Protein AF-A0A526YDT8-F1 (afdb_monomer_lite)

Secondary structure (DSSP, 8-state):
-PPPPPTT--HHHHHHHHHHHHHHHHHHHHHHHHHHHHHTSPP-PPPSS--EEEEE-TTSSEEEEE--

Structure (mmCIF, N/CA/C/O backbone):
data_AF-A0A526YDT8-F1
#
_entry.id   AF-A0A526YDT8-F1
#
loop_
_atom_site.group_PDB
_atom_site.id
_atom_site.type_symbol
_atom_site.label_atom_id
_atom_site.label_alt_id
_atom_site.label_comp_id
_atom_site.label_asym_id
_atom_site.label_entity_id
_atom_site.label_seq_id
_atom_site.pdbx_PDB_ins_code
_atom_site.Cartn_x
_atom_site.Cartn_y
_atom_site.Cartn_z
_atom_site.occupancy
_atom_site.B_iso_or_equiv
_atom_site.auth_seq_id
_atom_site.auth_comp_id
_atom_site.auth_asym_id
_atom_site.auth_atom_id
_atom_site.pdbx_PDB_model_num
ATOM 1 N N . MET A 1 1 ? -19.134 -11.998 7.653 1.00 56.81 1 MET A N 1
ATOM 2 C CA . MET A 1 1 ? -17.983 -11.453 8.400 1.00 56.81 1 MET A CA 1
ATOM 3 C C . MET A 1 1 ? -18.371 -11.456 9.867 1.00 56.81 1 MET A C 1
ATOM 5 O O . MET A 1 1 ? -19.250 -10.691 10.241 1.00 56.81 1 MET A O 1
ATOM 9 N N . THR A 1 2 ? -17.845 -12.385 10.658 1.00 59.03 2 THR A N 1
ATOM 10 C CA . THR A 1 2 ? -18.235 -12.530 12.067 1.00 59.03 2 THR A CA 1
ATOM 11 C C . THR A 1 2 ? -17.560 -11.432 12.884 1.00 59.03 2 THR A C 1
ATOM 13 O O . THR A 1 2 ? -16.340 -11.288 12.826 1.00 59.03 2 THR A O 1
ATOM 16 N N . MET A 1 3 ? -18.347 -10.628 13.601 1.00 69.69 3 MET A N 1
ATOM 17 C CA . MET A 1 3 ? -17.822 -9.597 14.498 1.00 69.69 3 MET A CA 1
ATOM 18 C C . MET A 1 3 ? -17.109 -10.269 15.672 1.00 69.69 3 MET A C 1
ATOM 20 O O . MET A 1 3 ? -17.721 -11.031 16.416 1.00 69.69 3 MET A O 1
ATOM 24 N N . ILE A 1 4 ? -15.813 -9.995 15.825 1.00 81.12 4 ILE A N 1
ATOM 25 C CA . ILE A 1 4 ? -15.050 -10.415 17.004 1.00 81.12 4 ILE A CA 1
ATOM 26 C C . ILE A 1 4 ? -15.464 -9.513 18.166 1.00 81.12 4 ILE A C 1
ATOM 28 O O . ILE A 1 4 ? -15.310 -8.294 18.070 1.00 81.12 4 ILE A O 1
ATOM 32 N N . THR A 1 5 ? -15.963 -10.121 19.239 1.00 82.62 5 THR A N 1
ATOM 33 C CA . THR A 1 5 ? -16.297 -9.452 20.501 1.00 82.62 5 THR A CA 1
ATOM 34 C C . THR A 1 5 ? -15.169 -9.631 21.506 1.00 82.62 5 THR A C 1
ATOM 36 O O . THR A 1 5 ? -14.683 -10.751 21.686 1.00 82.62 5 THR A O 1
ATOM 39 N N . PHE A 1 6 ? -14.784 -8.557 22.190 1.00 85.50 6 PHE A N 1
ATOM 40 C CA . PHE A 1 6 ? -13.741 -8.600 23.217 1.00 85.50 6 PHE A CA 1
ATOM 41 C C . PHE A 1 6 ? -14.340 -8.597 24.629 1.00 85.50 6 PHE A C 1
ATOM 43 O O . PHE A 1 6 ? -15.361 -7.942 24.860 1.00 85.50 6 PHE A O 1
ATOM 50 N N . PRO A 1 7 ? -13.717 -9.296 25.599 1.00 90.69 7 PRO A N 1
ATOM 51 C CA . PRO A 1 7 ? -14.127 -9.211 26.996 1.00 90.69 7 PRO A CA 1
ATOM 52 C C . PRO A 1 7 ? -14.133 -7.759 27.495 1.00 90.69 7 PRO A C 1
ATOM 54 O O . PRO A 1 7 ? -13.199 -7.006 27.226 1.00 90.69 7 PRO A O 1
ATOM 57 N N . ASN A 1 8 ? -15.168 -7.395 28.258 1.00 91.75 8 ASN A N 1
ATOM 58 C CA . ASN A 1 8 ? -15.343 -6.086 28.906 1.00 91.75 8 ASN A CA 1
ATOM 59 C C . ASN A 1 8 ? -15.460 -4.864 27.971 1.00 91.75 8 ASN A C 1
ATOM 61 O O . ASN A 1 8 ? -15.380 -3.732 28.446 1.00 91.75 8 ASN A O 1
ATOM 65 N N . GLU A 1 9 ? -15.672 -5.043 26.665 1.00 92.50 9 GLU A N 1
ATOM 66 C CA . GLU A 1 9 ? -15.877 -3.901 25.769 1.00 92.50 9 GLU A CA 1
ATOM 67 C C . GLU A 1 9 ? -17.270 -3.266 25.961 1.00 92.50 9 GLU A C 1
ATOM 69 O O . GLU A 1 9 ? -18.292 -3.958 26.056 1.00 92.50 9 GLU A O 1
ATOM 74 N N . SER A 1 10 ? -17.330 -1.932 25.985 1.00 95.44 10 SER A N 1
ATOM 75 C CA . SER A 1 10 ? -18.605 -1.214 26.012 1.00 95.44 10 SER A CA 1
ATOM 76 C C . SER A 1 10 ? -19.302 -1.277 24.648 1.00 95.44 10 SER A C 1
ATOM 78 O O . SER A 1 10 ? -18.673 -1.470 23.604 1.00 95.44 10 SER A O 1
ATOM 80 N N . ALA A 1 11 ? -20.624 -1.084 24.636 1.00 93.81 11 ALA A N 1
ATOM 81 C CA . ALA A 1 11 ? -21.387 -1.023 23.388 1.00 93.81 11 ALA A CA 1
ATOM 82 C C . ALA A 1 11 ? -20.935 0.138 22.483 1.00 93.81 11 ALA A C 1
ATOM 84 O O . ALA A 1 11 ? -20.845 -0.031 21.268 1.00 93.81 11 ALA A O 1
ATOM 85 N N . GLU A 1 12 ? -20.597 1.284 23.079 1.00 95.88 12 GLU A N 1
ATOM 86 C CA . GLU A 1 12 ? -20.073 2.453 22.368 1.00 95.88 12 GLU A CA 1
ATOM 87 C C . GLU A 1 12 ? -18.717 2.159 21.719 1.00 95.88 12 GLU A C 1
ATOM 89 O O . GLU A 1 12 ? -18.531 2.414 20.528 1.00 95.88 12 GLU A O 1
ATOM 94 N N . TYR A 1 13 ? -17.794 1.545 22.469 1.00 94.81 13 TYR A N 1
ATOM 95 C CA . TYR A 1 13 ? -16.487 1.162 21.941 1.00 94.81 13 TYR A CA 1
ATOM 96 C C . TYR A 1 13 ? -16.625 0.186 20.770 1.00 94.81 13 TYR A C 1
ATOM 98 O O . TYR A 1 13 ? -15.986 0.370 19.732 1.00 94.81 13 TYR A O 1
ATOM 106 N N . ARG A 1 14 ? -17.506 -0.816 20.899 1.00 94.31 14 ARG A N 1
ATOM 107 C CA . ARG A 1 14 ? -17.788 -1.768 19.820 1.00 94.31 14 ARG A CA 1
ATOM 108 C C . ARG A 1 14 ? -18.263 -1.044 18.562 1.00 94.31 14 ARG A C 1
ATOM 110 O O . ARG A 1 14 ? -17.654 -1.215 17.512 1.00 94.31 14 ARG A O 1
ATOM 117 N N . ALA A 1 15 ? -19.274 -0.182 18.664 1.00 94.06 15 ALA A N 1
ATOM 118 C CA . ALA A 1 15 ? -19.807 0.556 17.516 1.00 94.06 15 ALA A CA 1
ATOM 119 C C . ALA A 1 15 ? -18.754 1.461 16.842 1.00 94.06 15 ALA A C 1
ATOM 121 O O . ALA A 1 15 ? -18.665 1.522 15.608 1.00 94.06 15 ALA A O 1
ATOM 122 N N . ALA A 1 16 ? -17.912 2.130 17.638 1.00 96.12 16 ALA A N 1
ATOM 123 C CA . ALA A 1 16 ? -16.811 2.941 17.127 1.00 96.12 16 ALA A CA 1
ATOM 124 C C . ALA A 1 16 ? -15.778 2.085 16.378 1.00 96.12 16 ALA A C 1
ATOM 126 O O . ALA A 1 16 ? -15.376 2.424 15.261 1.00 96.12 16 ALA A O 1
ATOM 127 N N . ARG A 1 17 ? -15.398 0.934 16.945 1.00 95.44 17 ARG A N 1
ATOM 128 C CA . ARG A 1 17 ? -14.465 -0.010 16.322 1.00 95.44 17 ARG A CA 1
ATOM 129 C C . ARG A 1 17 ? -15.020 -0.606 15.029 1.00 95.44 17 ARG A C 1
ATOM 131 O O . ARG A 1 17 ? -14.284 -0.730 14.056 1.00 95.44 17 ARG A O 1
ATOM 138 N N . GLU A 1 18 ? -16.301 -0.950 14.985 1.00 94.19 18 GLU A N 1
ATOM 139 C CA . GLU A 1 18 ? -16.953 -1.437 13.765 1.00 94.19 18 GLU A CA 1
ATOM 140 C C . GLU A 1 18 ? -16.934 -0.393 12.647 1.00 94.19 18 GLU A C 1
ATOM 142 O O . GLU A 1 18 ? -16.677 -0.713 11.484 1.00 94.19 18 GLU A O 1
ATOM 147 N N . THR A 1 19 ? -17.179 0.867 13.006 1.00 96.50 19 THR A N 1
ATOM 148 C CA . THR A 1 19 ? -17.105 1.992 12.070 1.00 96.50 19 THR A CA 1
ATOM 149 C C . THR A 1 19 ? -15.682 2.179 11.551 1.00 96.50 19 THR A C 1
ATOM 151 O O . THR A 1 19 ? -15.492 2.355 10.347 1.00 96.50 19 THR A O 1
ATOM 154 N N . LEU A 1 20 ? -14.677 2.093 12.428 1.00 96.88 20 LEU A N 1
ATOM 155 C CA . LEU A 1 20 ? -13.270 2.162 12.037 1.00 96.88 20 LEU A CA 1
ATOM 156 C C . LEU A 1 20 ? -12.889 1.014 11.094 1.00 96.88 20 LEU A C 1
ATOM 158 O O . LEU A 1 20 ? -12.331 1.266 10.031 1.00 96.88 20 LEU A O 1
ATOM 162 N N . LEU 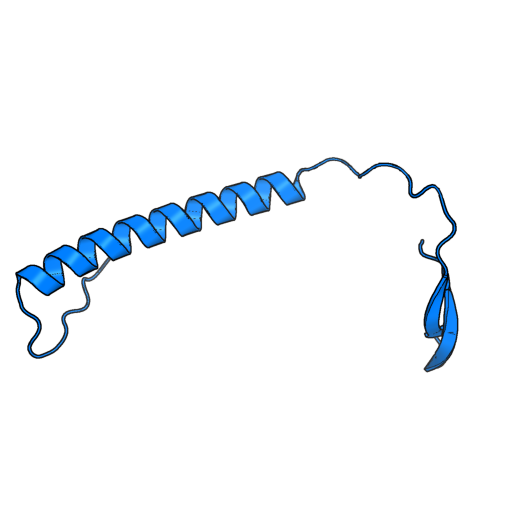A 1 21 ? -13.266 -0.223 11.423 1.00 96.44 21 LEU A N 1
ATOM 163 C CA . LEU A 1 21 ? -12.947 -1.398 10.611 1.00 96.44 21 LEU A CA 1
ATOM 164 C C . LEU A 1 21 ? -13.513 -1.290 9.188 1.00 96.44 21 LEU A C 1
ATOM 166 O O . LEU A 1 21 ? -12.846 -1.663 8.224 1.00 96.44 21 LEU A O 1
ATOM 170 N N . LYS A 1 22 ? -14.730 -0.750 9.032 1.00 96.88 22 LYS A N 1
ATOM 171 C CA . LYS A 1 22 ? -15.308 -0.478 7.704 1.00 96.88 22 LYS A CA 1
ATOM 172 C C . LYS A 1 22 ? -14.436 0.492 6.904 1.00 96.88 22 LYS A C 1
ATOM 174 O O . LYS A 1 22 ? -14.094 0.189 5.763 1.00 96.88 22 LYS A O 1
ATOM 179 N N . LYS A 1 23 ? -14.007 1.597 7.524 1.00 98.25 23 LYS A N 1
ATOM 180 C CA . LYS A 1 23 ? -13.118 2.585 6.891 1.00 98.25 23 LYS A CA 1
ATOM 181 C C . LYS A 1 23 ? -11.759 1.991 6.515 1.00 98.25 23 LYS A C 1
ATOM 183 O O . LYS A 1 23 ? -11.240 2.282 5.444 1.00 98.25 23 LYS A O 1
ATOM 188 N N . GLU A 1 24 ? -11.187 1.140 7.362 1.00 98.38 24 GLU A N 1
ATOM 189 C CA . GLU A 1 24 ? -9.909 0.472 7.080 1.00 98.38 24 GLU A CA 1
ATOM 190 C C . GLU A 1 24 ? -10.003 -0.490 5.887 1.00 98.38 24 GLU A C 1
ATOM 192 O O . GLU A 1 24 ? -9.082 -0.560 5.071 1.00 98.38 24 GLU A O 1
ATOM 197 N N . ILE A 1 25 ? -11.119 -1.215 5.753 1.00 98.00 25 ILE A N 1
ATOM 198 C CA . ILE A 1 25 ? -11.369 -2.096 4.603 1.00 98.00 25 ILE A CA 1
ATOM 199 C C . ILE A 1 25 ? -11.474 -1.281 3.311 1.00 98.00 25 ILE A C 1
ATOM 201 O O . ILE A 1 25 ? -10.880 -1.657 2.300 1.00 98.00 25 ILE A O 1
ATOM 205 N N . GLU A 1 26 ? -12.214 -0.173 3.335 1.00 98.31 26 GLU A N 1
ATOM 206 C CA . GLU A 1 26 ? -12.338 0.734 2.188 1.00 98.31 26 GLU A CA 1
ATOM 207 C C . GLU A 1 26 ? -10.983 1.323 1.792 1.00 98.31 26 GLU A C 1
ATOM 209 O O . GLU A 1 26 ? -10.608 1.274 0.619 1.00 98.31 26 GLU A O 1
ATOM 214 N N . LEU A 1 27 ? -10.206 1.791 2.773 1.00 98.62 27 LEU A N 1
ATOM 215 C CA . LEU A 1 27 ? -8.860 2.310 2.546 1.00 98.62 27 LEU A CA 1
ATOM 216 C C . LEU A 1 27 ? -7.953 1.260 1.895 1.00 98.62 27 LEU A C 1
ATOM 218 O O . LEU A 1 27 ? -7.243 1.570 0.940 1.00 98.62 27 LEU A O 1
ATOM 222 N N . ARG A 1 28 ? -7.995 0.009 2.371 1.00 98.75 28 ARG A N 1
ATOM 223 C CA . ARG A 1 28 ? -7.193 -1.078 1.795 1.00 98.75 28 ARG A CA 1
ATOM 224 C C . ARG A 1 28 ? -7.533 -1.325 0.327 1.00 98.75 28 ARG A C 1
ATOM 226 O O . ARG A 1 28 ? -6.616 -1.443 -0.478 1.00 98.75 28 ARG A O 1
ATOM 233 N N . ARG A 1 29 ? -8.820 -1.352 -0.027 1.00 98.56 29 ARG A N 1
ATOM 234 C CA . ARG A 1 29 ? -9.260 -1.525 -1.423 1.00 98.56 29 ARG A CA 1
ATOM 235 C C . ARG A 1 29 ? -8.764 -0.387 -2.312 1.00 98.56 29 ARG A C 1
ATOM 237 O O . ARG A 1 29 ? -8.176 -0.646 -3.353 1.00 98.56 29 ARG A O 1
ATOM 244 N N . ALA A 1 30 ? -8.891 0.859 -1.856 1.00 98.69 30 ALA A N 1
ATOM 245 C CA . ALA A 1 30 ? -8.377 2.008 -2.598 1.00 98.69 30 ALA A CA 1
ATOM 246 C C . ALA A 1 30 ? -6.851 1.934 -2.804 1.00 98.69 30 ALA A C 1
ATOM 248 O O . ALA A 1 30 ? -6.346 2.255 -3.879 1.00 98.69 30 ALA A O 1
ATOM 249 N N . MET A 1 31 ? -6.098 1.477 -1.797 1.00 98.62 31 MET A N 1
ATOM 250 C CA . MET A 1 31 ? -4.653 1.261 -1.930 1.00 98.62 31 MET A CA 1
ATOM 251 C C . MET A 1 31 ? -4.313 0.157 -2.939 1.00 98.62 31 MET A C 1
ATOM 253 O O . MET A 1 31 ? -3.336 0.288 -3.678 1.00 98.62 31 MET A O 1
ATOM 257 N N . GLU A 1 32 ? -5.099 -0.920 -2.976 1.00 98.81 32 GLU A N 1
ATOM 258 C CA . GLU A 1 32 ? -4.951 -1.994 -3.961 1.00 98.81 32 GLU A CA 1
ATOM 259 C C . GLU A 1 32 ? -5.224 -1.485 -5.382 1.00 98.81 32 GLU A C 1
ATOM 261 O O . GLU A 1 32 ? -4.407 -1.733 -6.272 1.00 98.81 32 GLU A O 1
ATOM 266 N N . ASP A 1 33 ? -6.277 -0.691 -5.583 1.00 98.75 33 ASP A N 1
ATOM 267 C CA . ASP A 1 33 ? -6.596 -0.069 -6.874 1.00 98.75 33 ASP A CA 1
ATOM 268 C C . ASP A 1 33 ? -5.468 0.859 -7.349 1.00 98.75 33 ASP A C 1
ATOM 270 O O . ASP A 1 33 ? -5.032 0.791 -8.502 1.00 98.75 33 ASP A O 1
ATOM 274 N N . VAL A 1 34 ? -4.908 1.675 -6.447 1.00 98.81 34 VAL A N 1
ATOM 275 C CA . VAL A 1 34 ? -3.723 2.499 -6.740 1.00 98.81 34 VAL A CA 1
ATOM 276 C C . VAL A 1 34 ? -2.525 1.625 -7.108 1.00 98.81 34 VAL A C 1
ATOM 278 O O . VAL A 1 34 ? -1.784 1.951 -8.036 1.00 98.81 34 VAL A O 1
ATOM 281 N N . ALA A 1 35 ? -2.307 0.510 -6.409 1.00 98.62 35 ALA A N 1
ATOM 282 C CA . ALA A 1 35 ? -1.218 -0.404 -6.728 1.00 98.62 35 ALA A CA 1
ATOM 283 C C . ALA A 1 35 ? -1.396 -1.045 -8.115 1.00 98.62 35 ALA A C 1
ATOM 285 O O . ALA A 1 35 ? -0.414 -1.179 -8.845 1.00 98.62 35 ALA A O 1
ATOM 286 N N . VAL A 1 36 ? -2.624 -1.401 -8.504 1.00 98.69 36 VAL A N 1
ATOM 287 C CA . VAL A 1 36 ? -2.943 -1.873 -9.861 1.00 98.69 36 VAL A CA 1
ATOM 288 C C . VAL A 1 36 ? -2.668 -0.777 -10.889 1.00 98.69 36 VAL A C 1
ATOM 290 O O . VAL A 1 36 ? -1.920 -1.019 -11.835 1.00 98.69 36 VAL A O 1
ATOM 293 N N . ALA A 1 37 ? -3.176 0.438 -10.674 1.00 98.56 37 ALA A N 1
ATOM 294 C CA . ALA A 1 37 ? -2.961 1.568 -11.578 1.00 98.56 37 ALA A CA 1
ATOM 295 C C . ALA A 1 37 ? -1.468 1.884 -11.768 1.00 98.56 37 ALA A C 1
ATOM 297 O O . ALA A 1 37 ? -1.015 2.096 -12.889 1.00 98.56 37 ALA A O 1
ATOM 298 N N . ARG A 1 38 ? -0.673 1.832 -10.690 1.00 97.94 38 ARG A N 1
ATOM 299 C CA . ARG A 1 38 ? 0.787 2.015 -10.746 1.00 97.94 38 ARG A CA 1
ATOM 300 C C . ARG A 1 38 ? 1.485 0.950 -11.587 1.00 97.94 38 ARG A C 1
ATOM 302 O O . ARG A 1 38 ? 2.422 1.281 -12.302 1.00 97.94 38 ARG A O 1
ATOM 309 N N . ARG A 1 39 ? 1.053 -0.312 -11.500 1.00 97.69 39 ARG A N 1
ATOM 310 C CA . ARG A 1 39 ? 1.618 -1.413 -12.304 1.00 97.69 39 ARG A CA 1
ATOM 311 C C . ARG A 1 39 ? 1.206 -1.340 -13.774 1.00 97.69 39 ARG A C 1
ATOM 313 O O . ARG A 1 39 ? 1.921 -1.867 -14.613 1.00 97.69 39 ARG A O 1
ATOM 320 N N . ALA A 1 40 ? 0.073 -0.706 -14.068 1.00 97.94 40 ALA A N 1
ATOM 321 C CA . ALA A 1 40 ? -0.431 -0.497 -15.422 1.00 97.94 40 ALA A CA 1
ATOM 322 C C . ALA A 1 40 ? 0.159 0.741 -16.122 1.00 97.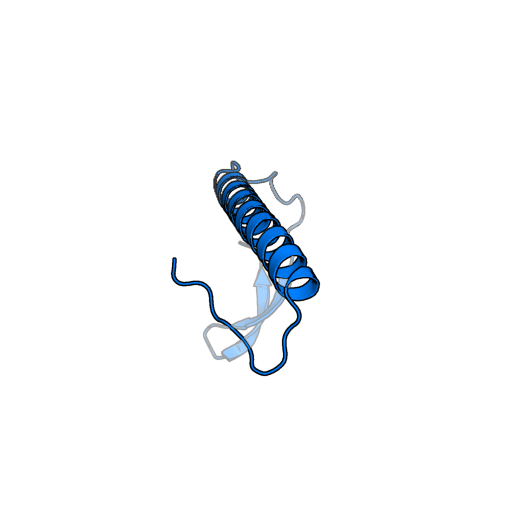94 40 ALA A C 1
ATOM 324 O O . ALA A 1 40 ? -0.152 0.974 -17.291 1.00 97.94 40 ALA A O 1
ATOM 325 N N . LEU A 1 41 ? 0.987 1.543 -15.440 1.00 97.62 41 LEU A N 1
ATOM 326 C CA . LEU A 1 41 ? 1.669 2.664 -16.081 1.00 97.62 41 LEU A CA 1
ATOM 327 C C . LEU A 1 41 ? 2.545 2.163 -17.243 1.00 97.62 41 LEU A C 1
ATOM 329 O O . LEU A 1 41 ? 3.182 1.112 -17.118 1.00 97.62 41 LEU A O 1
ATOM 333 N N . PRO A 1 42 ? 2.610 2.909 -18.361 1.00 96.44 42 PRO A N 1
ATOM 334 C CA . PRO A 1 42 ? 3.563 2.605 -19.419 1.00 96.44 42 PRO A CA 1
ATOM 335 C C . PRO A 1 42 ? 5.001 2.713 -18.885 1.00 96.44 42 PRO A C 1
ATOM 337 O O . PRO A 1 42 ? 5.223 3.339 -17.840 1.00 96.44 42 PRO A O 1
ATOM 340 N N . PRO A 1 43 ? 5.991 2.145 -19.600 1.00 92.88 43 PRO A N 1
ATOM 341 C CA . PRO A 1 43 ? 7.394 2.370 -19.283 1.00 92.88 43 PRO A CA 1
ATOM 342 C C . PRO A 1 43 ? 7.675 3.858 -19.063 1.00 92.88 43 PRO A C 1
A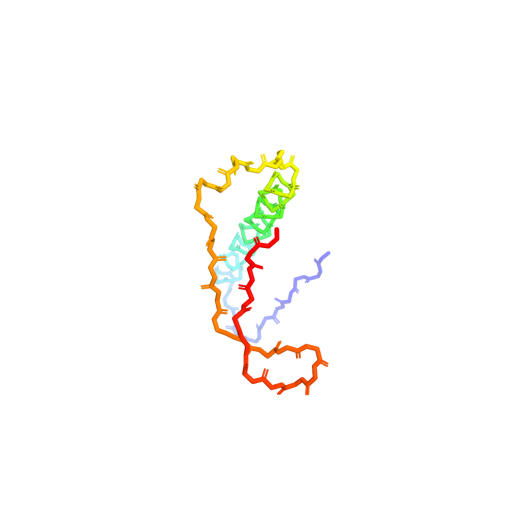TOM 344 O O . PRO A 1 43 ? 7.163 4.716 -19.788 1.00 92.88 43 PRO A O 1
ATOM 347 N N . GLY A 1 44 ? 8.469 4.154 -18.034 1.00 89.81 44 GLY A N 1
ATOM 348 C CA . GLY A 1 44 ? 8.900 5.516 -17.750 1.00 89.81 44 GLY A CA 1
ATOM 349 C C . GLY A 1 44 ? 9.747 6.096 -18.882 1.00 89.81 44 GLY A C 1
ATOM 350 O O . GLY A 1 44 ? 10.096 5.420 -19.851 1.00 89.81 44 GLY A O 1
ATOM 351 N N . GLY A 1 45 ? 10.103 7.372 -18.743 1.00 89.69 45 GLY A N 1
ATOM 352 C CA . GLY A 1 45 ? 11.054 7.998 -19.655 1.00 89.69 45 GLY A CA 1
ATOM 353 C C . GLY A 1 45 ? 12.388 7.250 -19.682 1.00 89.69 45 GLY A C 1
ATOM 354 O O . GLY A 1 45 ? 12.789 6.634 -18.692 1.00 89.69 45 GLY A O 1
ATOM 355 N N . LEU A 1 46 ? 13.080 7.329 -20.819 1.00 88.75 46 LEU A N 1
ATOM 356 C CA . LEU A 1 46 ? 14.438 6.811 -20.943 1.00 88.75 46 LEU A CA 1
ATOM 357 C C . LEU A 1 46 ? 15.339 7.485 -19.908 1.00 88.75 46 LEU A C 1
ATOM 359 O O . LEU A 1 46 ? 15.290 8.705 -19.733 1.00 88.75 46 LEU A O 1
ATOM 363 N N . VAL A 1 47 ? 16.171 6.691 -19.240 1.00 86.44 47 VAL A N 1
ATOM 364 C CA . VAL A 1 47 ? 17.181 7.218 -18.327 1.00 86.44 47 VAL A CA 1
ATOM 365 C C . VAL A 1 47 ? 18.272 7.886 -19.175 1.00 86.44 47 VAL A C 1
ATOM 367 O O . VAL A 1 47 ? 18.876 7.210 -20.005 1.00 86.44 47 VAL A O 1
ATOM 370 N N . PRO A 1 48 ? 18.531 9.200 -19.021 1.00 85.06 48 PRO A N 1
ATOM 371 C CA . PRO A 1 48 ? 19.442 9.915 -19.915 1.00 85.06 48 PRO A CA 1
ATOM 372 C C . PRO A 1 48 ? 20.926 9.702 -19.589 1.00 85.06 48 PRO A C 1
ATOM 374 O O . PRO A 1 48 ? 21.785 10.191 -20.320 1.00 85.06 48 PRO A O 1
ATOM 377 N N . GLN A 1 49 ? 21.242 9.022 -18.486 1.00 86.69 49 GLN A N 1
ATOM 378 C CA . GLN A 1 49 ? 22.607 8.734 -18.055 1.00 86.69 49 GLN A CA 1
ATOM 379 C C . GLN A 1 49 ? 22.857 7.229 -17.982 1.00 86.69 49 GLN A C 1
ATOM 381 O O . GLN A 1 49 ? 22.020 6.471 -17.493 1.00 86.69 49 GLN A O 1
ATOM 386 N N . ASP A 1 50 ? 24.065 6.825 -18.363 1.00 87.00 50 ASP A N 1
ATOM 387 C CA . ASP A 1 50 ? 24.548 5.456 -18.199 1.00 87.00 50 ASP A CA 1
ATOM 388 C C . ASP A 1 50 ? 24.969 5.212 -16.742 1.00 87.00 50 ASP A C 1
ATOM 39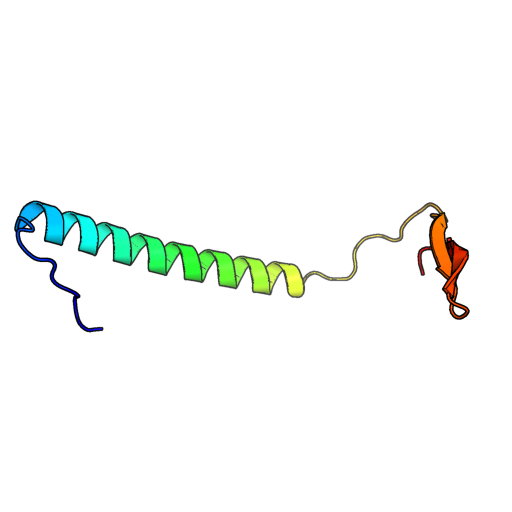0 O O . ASP A 1 50 ? 26.153 5.267 -16.396 1.00 87.00 50 ASP A O 1
ATOM 394 N N . TYR A 1 51 ? 23.996 4.974 -15.861 1.00 88.06 51 TYR A N 1
ATOM 395 C CA . TYR A 1 51 ? 24.276 4.694 -14.454 1.00 88.06 51 TYR A CA 1
ATOM 396 C C . TYR A 1 51 ? 25.090 3.409 -14.288 1.00 88.06 51 TYR A C 1
ATOM 398 O O . TYR A 1 51 ? 24.793 2.368 -14.880 1.00 88.06 51 TYR A O 1
ATOM 406 N N . VAL A 1 52 ? 26.103 3.490 -13.426 1.00 92.12 52 VAL A N 1
ATOM 407 C CA . VAL A 1 52 ? 26.969 2.375 -13.046 1.00 92.12 52 VAL A CA 1
ATOM 408 C C . VAL A 1 52 ? 26.934 2.226 -11.531 1.00 92.12 52 VAL A C 1
ATOM 410 O O . VAL A 1 52 ? 27.157 3.195 -10.809 1.00 92.12 52 VAL A O 1
ATOM 413 N N . PHE A 1 53 ? 26.665 1.014 -11.062 1.00 90.62 53 PHE A N 1
ATOM 414 C CA . PHE A 1 53 ? 26.588 0.659 -9.649 1.00 90.62 53 PHE A CA 1
ATOM 415 C C . PHE A 1 53 ? 27.744 -0.259 -9.270 1.00 90.62 53 PHE A C 1
ATOM 417 O O . PHE A 1 53 ? 28.157 -1.092 -10.075 1.00 90.62 53 PHE A O 1
ATOM 424 N N . ASP A 1 54 ? 28.229 -0.155 -8.037 1.00 95.25 54 ASP A N 1
ATOM 425 C CA . ASP A 1 54 ? 29.091 -1.185 -7.463 1.00 95.25 54 ASP A CA 1
ATOM 426 C C . ASP A 1 54 ? 28.217 -2.351 -6.977 1.00 95.25 54 ASP A C 1
ATOM 428 O O . ASP A 1 54 ? 27.221 -2.155 -6.278 1.00 95.25 54 ASP A O 1
ATOM 432 N N . GLY A 1 55 ? 28.570 -3.574 -7.358 1.00 92.62 55 GLY A N 1
ATOM 433 C CA . GLY A 1 55 ? 27.830 -4.777 -6.995 1.00 92.62 55 GLY A CA 1
ATOM 434 C C . GLY A 1 55 ? 28.670 -6.034 -7.162 1.00 92.62 55 GLY A C 1
ATOM 435 O O . GLY A 1 55 ? 29.889 -5.963 -7.298 1.00 92.62 55 GLY A O 1
ATOM 436 N N . LEU A 1 56 ? 28.022 -7.197 -7.134 1.00 93.38 56 LEU A N 1
ATOM 437 C CA . LEU A 1 56 ? 28.688 -8.471 -7.393 1.00 93.38 56 LEU A CA 1
ATOM 438 C C . LEU A 1 56 ? 28.446 -8.911 -8.837 1.00 93.38 56 LEU A C 1
ATOM 440 O O . LEU A 1 56 ? 27.307 -8.929 -9.304 1.00 93.38 56 LEU A O 1
ATOM 444 N N . GLY A 1 57 ? 29.523 -9.268 -9.533 1.00 87.75 57 GLY A N 1
ATOM 445 C CA . GLY A 1 57 ? 29.462 -9.899 -10.845 1.00 87.75 57 GLY A CA 1
ATOM 446 C C . GLY A 1 57 ? 28.911 -11.326 -10.774 1.00 87.75 57 GLY A C 1
ATOM 447 O O . GLY A 1 57 ? 28.710 -11.885 -9.695 1.00 87.75 57 GLY A O 1
ATOM 448 N N . ALA A 1 58 ? 28.703 -11.949 -11.937 1.00 87.25 58 ALA A N 1
ATOM 449 C CA . ALA A 1 58 ? 28.237 -13.339 -12.032 1.00 87.25 58 ALA A CA 1
ATOM 450 C C . ALA A 1 58 ? 29.186 -14.352 -11.356 1.00 87.25 58 ALA A C 1
ATOM 452 O O . ALA A 1 58 ? 28.772 -15.455 -11.011 1.00 87.25 58 ALA A O 1
ATOM 453 N N . ASP A 1 59 ? 30.447 -13.971 -11.149 1.00 92.81 59 ASP A N 1
ATOM 454 C CA . ASP A 1 59 ? 31.470 -14.733 -10.431 1.00 92.81 59 ASP A CA 1
ATOM 455 C C . ASP A 1 59 ? 31.523 -14.421 -8.922 1.00 92.81 59 ASP A C 1
ATOM 457 O O . ASP A 1 59 ? 32.407 -14.910 -8.218 1.00 92.81 59 ASP A O 1
ATOM 461 N N . GLY A 1 60 ? 30.598 -13.599 -8.418 1.00 91.56 60 GLY A N 1
ATOM 462 C CA . GLY A 1 60 ? 30.510 -13.204 -7.014 1.00 91.56 60 GLY A CA 1
ATOM 463 C C . GLY A 1 60 ? 31.573 -12.200 -6.565 1.00 91.56 60 GLY A C 1
ATOM 464 O O . GLY A 1 60 ? 31.701 -11.967 -5.364 1.00 91.56 60 GLY A O 1
ATOM 465 N N . LYS A 1 61 ? 32.346 -11.602 -7.481 1.00 95.06 61 LYS A N 1
ATOM 466 C CA . LYS A 1 61 ? 33.372 -10.603 -7.143 1.00 95.06 61 LYS A CA 1
ATOM 467 C C . LYS A 1 61 ? 32.848 -9.174 -7.282 1.00 95.06 61 LYS A C 1
ATOM 469 O O . LYS A 1 61 ? 31.936 -8.946 -8.077 1.00 95.06 61 LYS A O 1
ATOM 474 N N . PRO A 1 62 ? 33.437 -8.197 -6.565 1.00 95.88 62 PRO A N 1
ATOM 475 C CA . PRO A 1 62 ? 33.115 -6.789 -6.760 1.00 95.88 62 PRO A CA 1
ATOM 476 C C . PRO A 1 62 ? 33.286 -6.374 -8.223 1.00 95.88 62 PRO A C 1
ATOM 478 O O . PRO A 1 62 ? 34.342 -6.583 -8.821 1.00 95.88 62 PRO A O 1
ATOM 481 N N . ALA A 1 63 ? 32.244 -5.781 -8.791 1.00 93.75 63 ALA A N 1
ATOM 482 C CA . ALA A 1 63 ? 32.187 -5.355 -10.175 1.00 93.75 63 ALA A CA 1
ATOM 483 C C . ALA A 1 63 ? 31.322 -4.102 -10.328 1.00 93.75 63 ALA A C 1
ATOM 485 O O . ALA A 1 63 ? 30.408 -3.847 -9.544 1.00 93.75 63 ALA A O 1
ATOM 486 N N . ARG A 1 64 ? 31.594 -3.346 -11.392 1.00 93.06 64 ARG A N 1
ATOM 487 C CA . ARG A 1 64 ? 30.743 -2.246 -11.840 1.00 93.06 64 ARG A CA 1
ATOM 488 C C . ARG A 1 64 ? 29.660 -2.773 -12.777 1.00 93.06 64 ARG A C 1
ATOM 490 O O . ARG A 1 64 ? 29.977 -3.346 -13.817 1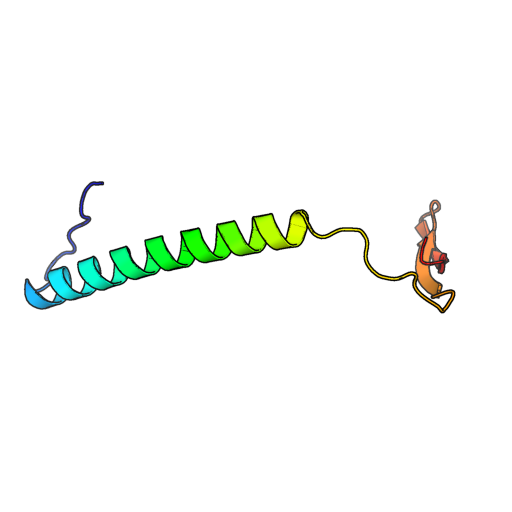.00 93.06 64 ARG A O 1
ATOM 497 N N . ILE A 1 65 ? 28.399 -2.558 -12.425 1.00 89.88 65 ILE A N 1
ATOM 498 C CA . ILE A 1 65 ? 27.216 -3.058 -13.131 1.00 89.88 65 ILE A CA 1
ATOM 499 C C . ILE A 1 65 ? 26.481 -1.871 -13.747 1.00 89.88 65 ILE A C 1
ATOM 501 O O . ILE A 1 65 ? 26.156 -0.912 -13.050 1.00 89.88 65 ILE A O 1
ATOM 505 N N . LYS A 1 66 ? 26.221 -1.919 -15.055 1.00 87.19 66 LYS A N 1
ATOM 506 C CA . LYS A 1 66 ? 25.412 -0.895 -15.726 1.00 87.19 66 LYS A CA 1
ATOM 507 C C . LYS A 1 66 ? 23.930 -1.129 -15.450 1.00 87.19 66 LYS A C 1
ATOM 509 O O . LYS A 1 66 ? 23.494 -2.279 -15.442 1.00 87.19 66 LYS A O 1
ATOM 514 N N . LEU A 1 67 ? 23.172 -0.049 -15.264 1.00 78.12 67 LEU A N 1
ATOM 515 C CA . LEU A 1 67 ? 21.712 -0.103 -15.319 1.00 78.12 67 LEU A CA 1
ATOM 516 C C . LEU A 1 67 ? 21.315 -0.488 -16.749 1.00 78.12 67 LEU A C 1
ATOM 518 O O . LEU A 1 67 ? 21.580 0.278 -17.673 1.00 78.12 67 LEU A O 1
ATOM 522 N N . SER A 1 68 ? 20.784 -1.696 -16.932 1.00 69.06 68 SER A N 1
ATOM 523 C CA . SER A 1 68 ? 20.250 -2.172 -18.215 1.00 69.06 68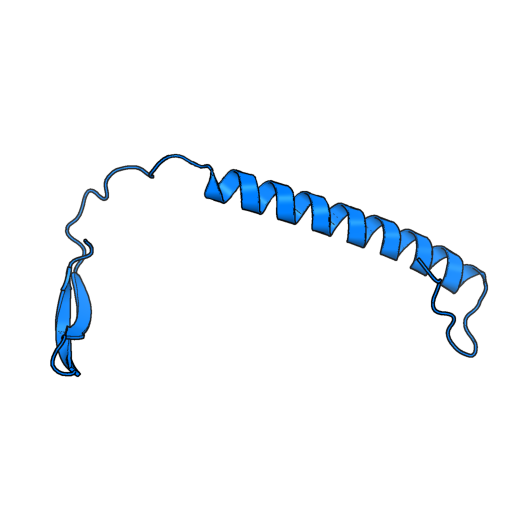 SER A CA 1
ATOM 524 C C . SER A 1 68 ? 18.877 -1.587 -18.498 1.00 69.06 68 SER A C 1
ATOM 526 O O . SER A 1 68 ? 18.065 -1.608 -17.541 1.00 69.06 68 SER A O 1
#

Radius of gyration: 24.43 Å; chains: 1; bounding box: 55×25×50 Å

pLDDT: mean 91.71, std 8.61, range [56.81, 98.81]

Foldseek 3Di:
DDQDDDPPDDPVNSVVVVVVVVVVVVVVVVVVVVVVVVVPDDDDDDDPDFDWDFDADPVRDTDIDTDD

Sequence (68 aa):
MTMITFPNESAEYRAARETLLKKEIELRRAMEDVAVARRALPPGGLVPQDYVFDGLGADGKPARIKLS